Protein AF-A0A2S5EJ25-F1 (afdb_monomer)

Solvent-accessible surface area (backbone atoms only — not comparable to full-atom values): 5090 Å² total; per-residue (Å²): 132,68,62,67,63,51,44,51,48,25,37,76,67,72,38,70,46,61,31,31,7,32,91,93,66,48,40,59,54,44,86,50,40,44,56,33,49,76,60,67,29,40,31,36,73,40,27,82,52,92,48,80,75,36,59,66,28,40,62,52,21,53,52,40,40,51,74,14,70,52,52,64,96,39,32,58,82,71,53,57,69,69,61,50,52,56,56,70,69,59,126

Near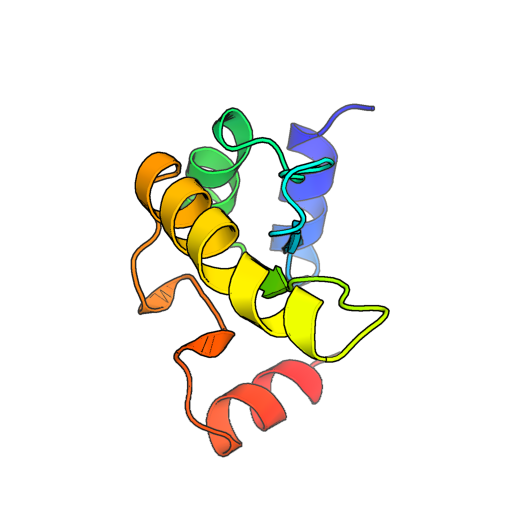est PDB structures (foldseek):
  3auo-assembly2_B  TM=9.661E-01  e=9.426E-05  Thermus thermophilus HB8
  3au6-assembly1_A  TM=9.583E-01  e=2.478E-04  Thermus thermophilus HB8
  3b0x-assembly1_A  TM=9.641E-01  e=2.971E-04  Thermus thermophilus HB8
  3b0y-assembly1_A  TM=9.640E-01  e=8.813E-04  Thermus thermophilus HB8
  5ahw-assembly3_E  TM=6.643E-01  e=9.175E-01  Mycolicibacterium smegmatis MC2 155

Radius of gyration: 12.99 Å; Cα contacts (8 Å, |Δi|>4): 135; chains: 1; bounding box: 30×31×34 Å

Secondary structure (DSSP, 8-state):
--HHHHHHHHHHTTPPEEEE--TTT--S-HHHHHHHHHTT--EEEE---SSGGGGGGHHHHHHHHHHTT--GGGBGGGS-HHHHHHHHH--

InterPro domains:
  IPR016195 Polymerase/histidinol phosphatase-like [SSF89550] (3-84)
  IPR050243 Probable phosphatase PHP [PTHR36928] (1-90)

Mean predicted aligned error: 2.5 Å

pLDDT: mean 96.35, std 5.38, range [55.28, 98.62]

Foldseek 3Di:
DPVLVVLLVCLVVVHEAEQALAPVDRPPQLVCLLVSVVSVHAYEYDQPDPDPVSVVSSVSSVVSCVSSVDDLVRYPVNDDPVVNVVSVVPD

Structure (mmCIF, N/CA/C/O backbone):
data_AF-A0A2S5EJ25-F1
#
_entry.id   AF-A0A2S5EJ25-F1
#
loop_
_atom_site.group_PDB
_atom_site.id
_atom_site.type_symbol
_atom_site.label_atom_id
_atom_site.label_alt_id
_atom_site.label_comp_id
_atom_site.label_asym_id
_atom_site.label_entity_id
_atom_site.label_seq_id
_atom_site.pdbx_PDB_ins_code
_atom_site.Cartn_x
_atom_site.Cartn_y
_atom_site.Cartn_z
_atom_site.occupancy
_atom_site.B_iso_or_equiv
_atom_site.auth_seq_id
_atom_site.auth_comp_id
_atom_site.auth_asym_id
_atom_site.auth_atom_id
_atom_site.pdbx_PDB_model_num
ATOM 1 N N . LEU A 1 1 ? 3.590 18.817 -0.811 1.00 82.31 1 LEU A N 1
ATOM 2 C CA . LEU A 1 1 ? 2.428 18.178 -0.158 1.00 82.31 1 LEU A CA 1
ATOM 3 C C . LEU A 1 1 ? 2.907 17.575 1.150 1.00 82.31 1 LEU A C 1
ATOM 5 O O . LEU A 1 1 ? 3.975 16.976 1.152 1.00 82.31 1 LEU A O 1
ATOM 9 N N . ASP A 1 2 ? 2.169 17.757 2.238 1.00 95.44 2 ASP A N 1
ATOM 10 C CA . ASP A 1 2 ? 2.477 17.087 3.501 1.00 95.44 2 ASP A CA 1
ATOM 11 C C . ASP A 1 2 ? 1.867 15.681 3.482 1.00 95.44 2 ASP A C 1
ATOM 13 O O . ASP A 1 2 ? 0.675 15.499 3.724 1.00 95.44 2 ASP A O 1
ATOM 17 N N . VAL A 1 3 ? 2.684 14.695 3.110 1.00 97.62 3 VAL A N 1
ATOM 18 C CA . VAL A 1 3 ? 2.238 13.307 2.931 1.00 97.62 3 VAL A CA 1
ATOM 19 C C . VAL A 1 3 ? 1.799 12.683 4.258 1.00 97.62 3 VAL A C 1
ATOM 21 O O . VAL A 1 3 ? 0.847 11.908 4.271 1.00 97.62 3 VAL A O 1
ATOM 24 N N . TYR A 1 4 ? 2.422 13.057 5.380 1.00 98.19 4 TYR A N 1
ATOM 25 C CA . TYR A 1 4 ? 2.039 12.548 6.700 1.00 98.19 4 TYR A CA 1
ATOM 26 C C . TYR A 1 4 ? 0.616 12.974 7.058 1.00 98.19 4 TYR A C 1
ATOM 28 O O . TYR A 1 4 ? -0.198 12.129 7.422 1.00 98.19 4 TYR A O 1
ATOM 36 N N . ARG A 1 5 ? 0.276 14.250 6.834 1.00 98.38 5 ARG A N 1
ATOM 37 C CA . ARG A 1 5 ? -1.092 14.749 7.053 1.00 98.38 5 ARG A CA 1
ATOM 38 C C . ARG A 1 5 ? -2.125 14.090 6.143 1.00 98.38 5 ARG A C 1
ATOM 40 O O . ARG A 1 5 ? -3.263 13.893 6.559 1.00 98.38 5 ARG A O 1
ATOM 47 N N . VAL A 1 6 ? -1.751 13.747 4.911 1.00 98.38 6 VAL A N 1
ATOM 48 C CA . VAL A 1 6 ? -2.638 13.000 4.003 1.00 98.38 6 VAL A CA 1
ATOM 49 C C . VAL A 1 6 ? -2.865 11.579 4.519 1.00 98.38 6 VAL A C 1
ATOM 51 O O . VAL A 1 6 ? -4.002 11.123 4.538 1.00 98.38 6 VAL A O 1
ATOM 54 N N . ILE A 1 7 ? -1.818 10.900 4.994 1.00 98.62 7 ILE A N 1
ATOM 55 C CA . ILE A 1 7 ? -1.933 9.561 5.593 1.00 98.62 7 ILE A CA 1
ATOM 56 C C . ILE A 1 7 ? -2.803 9.592 6.852 1.00 98.62 7 ILE A C 1
ATOM 58 O O . ILE A 1 7 ? -3.642 8.710 7.027 1.00 98.62 7 ILE A O 1
ATOM 62 N N . ASP A 1 8 ? -2.642 10.608 7.701 1.00 98.56 8 ASP A N 1
ATOM 63 C CA . ASP A 1 8 ? -3.491 10.808 8.877 1.00 98.56 8 ASP A CA 1
ATOM 64 C C . ASP A 1 8 ? -4.967 10.933 8.486 1.00 98.56 8 ASP A C 1
ATOM 66 O O . ASP A 1 8 ? -5.816 10.258 9.066 1.00 98.56 8 ASP A O 1
ATOM 70 N N . ALA A 1 9 ? -5.270 11.719 7.448 1.00 98.31 9 ALA A N 1
ATOM 71 C CA . ALA A 1 9 ? -6.624 11.815 6.916 1.00 98.31 9 ALA A CA 1
ATOM 72 C C . ALA A 1 9 ? -7.106 10.467 6.346 1.00 98.31 9 ALA A C 1
ATOM 74 O O . ALA A 1 9 ? -8.236 10.057 6.593 1.00 98.31 9 ALA A O 1
ATOM 75 N N . CYS A 1 10 ? -6.265 9.720 5.625 1.00 97.81 10 CYS A N 1
ATOM 76 C CA . CYS A 1 10 ? -6.639 8.383 5.157 1.00 97.81 10 CYS A CA 1
ATOM 77 C C . CYS A 1 10 ? -6.996 7.447 6.320 1.00 97.81 10 CYS A C 1
ATOM 79 O O . CYS A 1 10 ? -7.958 6.690 6.206 1.00 97.81 10 CYS A O 1
ATOM 81 N N . ALA A 1 11 ? -6.272 7.521 7.438 1.00 97.69 11 ALA A N 1
ATOM 82 C CA . ALA A 1 11 ? -6.580 6.744 8.634 1.00 97.69 11 ALA A CA 1
ATOM 83 C C . ALA A 1 11 ? -7.926 7.154 9.252 1.00 97.69 11 ALA A C 1
ATOM 85 O O . ALA A 1 11 ? -8.743 6.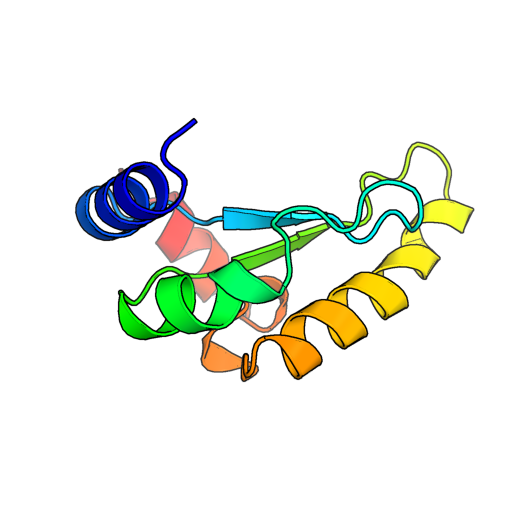292 9.565 1.00 97.69 11 ALA A O 1
ATOM 86 N N . GLU A 1 12 ? -8.182 8.458 9.375 1.00 97.56 12 GLU A N 1
ATOM 87 C CA . GLU A 1 12 ? -9.425 9.005 9.936 1.00 97.56 12 GLU A CA 1
ATOM 88 C C . GLU A 1 12 ? -10.657 8.629 9.101 1.00 97.56 12 GLU A C 1
ATOM 90 O O . GLU A 1 12 ? -11.677 8.193 9.633 1.00 97.56 12 GLU A O 1
ATOM 95 N N . TYR A 1 13 ? -10.551 8.743 7.777 1.00 95.88 13 TYR A N 1
ATOM 96 C CA . TYR A 1 13 ? -11.667 8.538 6.851 1.00 95.88 13 TYR A CA 1
ATOM 97 C C . TYR A 1 13 ? -11.722 7.124 6.255 1.00 95.88 13 TYR A C 1
ATOM 99 O O . TYR A 1 13 ? -12.445 6.896 5.279 1.00 95.88 13 TYR A O 1
ATOM 107 N N . ASN A 1 14 ? -10.962 6.177 6.821 1.00 94.69 14 ASN A N 1
ATOM 108 C CA . ASN A 1 14 ? -10.873 4.783 6.374 1.00 94.69 14 ASN A CA 1
ATOM 109 C C . ASN A 1 14 ? -10.579 4.649 4.868 1.00 94.69 14 ASN A C 1
ATOM 111 O O . ASN A 1 14 ? -11.186 3.840 4.165 1.00 94.69 14 ASN A O 1
ATOM 115 N N . LYS A 1 15 ? -9.671 5.478 4.347 1.00 96.50 15 LYS A N 1
ATOM 116 C CA . LYS A 1 15 ? -9.262 5.448 2.940 1.00 96.50 15 LYS A CA 1
ATOM 117 C C . LYS A 1 15 ? -8.046 4.553 2.750 1.00 96.50 15 LYS A C 1
ATOM 119 O O . LYS A 1 15 ? -7.163 4.479 3.599 1.00 96.50 15 LYS A O 1
ATOM 124 N N . ILE A 1 16 ? -8.026 3.868 1.614 1.00 97.62 16 ILE A N 1
ATOM 125 C CA . ILE A 1 16 ? -6.942 2.983 1.190 1.00 97.62 16 ILE A CA 1
ATOM 126 C C . ILE A 1 16 ? -5.951 3.793 0.353 1.00 97.62 16 ILE A C 1
ATOM 128 O O . ILE A 1 16 ? -6.369 4.628 -0.448 1.00 97.62 16 ILE A O 1
ATOM 132 N N . ILE A 1 17 ? -4.655 3.532 0.518 1.00 98.31 17 ILE A N 1
ATOM 133 C CA . ILE A 1 17 ? -3.593 4.165 -0.278 1.00 98.31 17 ILE A CA 1
ATOM 134 C C . ILE A 1 17 ? -3.085 3.194 -1.347 1.00 98.31 17 ILE A C 1
ATOM 136 O O . ILE A 1 17 ? -2.829 2.021 -1.071 1.00 98.31 17 ILE A O 1
ATOM 140 N N . GLU A 1 18 ? -2.918 3.683 -2.573 1.00 98.44 18 GLU A N 1
ATOM 141 C CA . GLU A 1 18 ? -2.333 2.905 -3.664 1.00 98.44 18 GLU A CA 1
ATOM 142 C C . GLU A 1 18 ? -0.802 2.789 -3.513 1.00 98.44 18 GLU A C 1
ATOM 144 O O . GLU A 1 18 ? -0.101 3.759 -3.224 1.00 98.44 18 GLU A O 1
ATOM 149 N N . ILE A 1 19 ? -0.286 1.582 -3.745 1.00 98.62 19 ILE A N 1
ATOM 150 C CA . ILE A 1 19 ? 1.091 1.313 -4.149 1.00 98.62 19 ILE A CA 1
ATOM 151 C C . ILE A 1 19 ? 1.054 1.002 -5.638 1.00 98.62 19 ILE A C 1
ATOM 153 O O . ILE A 1 19 ? 0.760 -0.110 -6.085 1.00 98.62 19 ILE A O 1
ATOM 157 N N . ASN A 1 20 ? 1.385 2.010 -6.406 1.00 98.38 20 ASN A N 1
ATOM 158 C CA . ASN A 1 20 ? 1.494 1.955 -7.829 1.00 98.38 20 ASN A CA 1
ATOM 159 C C . ASN A 1 20 ? 2.756 1.193 -8.237 1.00 98.38 20 ASN A C 1
ATOM 161 O O . ASN A 1 20 ? 3.883 1.646 -8.034 1.00 98.38 20 ASN A O 1
ATOM 165 N N . SER A 1 21 ? 2.571 0.009 -8.806 1.00 98.00 21 SER A N 1
ATOM 166 C CA . SER A 1 21 ? 3.650 -0.916 -9.120 1.00 98.00 21 SER A CA 1
ATOM 167 C C . SER A 1 21 ? 4.296 -0.673 -10.480 1.00 98.00 21 SER A C 1
ATOM 169 O O . SER A 1 21 ? 5.215 -1.405 -10.837 1.00 98.00 21 SER A O 1
ATOM 171 N N . ASN A 1 22 ? 3.864 0.346 -11.227 1.00 97.19 22 ASN A N 1
ATOM 172 C CA . ASN A 1 22 ? 4.541 0.748 -12.453 1.00 97.19 22 ASN A CA 1
ATOM 173 C C . ASN A 1 22 ? 5.999 1.152 -12.129 1.00 97.19 22 ASN A C 1
ATOM 175 O O . ASN A 1 22 ? 6.205 2.022 -11.273 1.00 97.19 22 ASN A O 1
ATOM 179 N N . PRO A 1 23 ? 7.017 0.573 -12.796 1.00 94.62 23 PRO A N 1
ATOM 180 C CA . PRO A 1 23 ? 8.429 0.807 -12.479 1.00 94.62 23 PRO A CA 1
ATOM 181 C C . PRO A 1 23 ? 8.886 2.255 -12.704 1.00 94.62 23 PRO A C 1
ATOM 183 O O . PRO A 1 23 ? 9.896 2.665 -12.137 1.00 94.62 23 PRO A O 1
ATOM 186 N N . HIS A 1 24 ? 8.149 3.039 -13.494 1.00 95.00 24 HIS A N 1
ATOM 187 C CA . HIS A 1 24 ? 8.407 4.466 -13.692 1.00 95.00 24 HIS A CA 1
ATOM 188 C C . HIS A 1 24 ? 7.775 5.358 -12.615 1.00 95.00 24 HIS A C 1
ATOM 190 O O . HIS A 1 24 ? 8.045 6.557 -12.602 1.00 95.00 24 HIS A O 1
ATOM 196 N N . ARG A 1 25 ? 6.934 4.800 -11.729 1.00 96.62 25 ARG A N 1
ATOM 197 C CA . ARG A 1 25 ? 6.291 5.535 -10.631 1.00 96.62 25 ARG A CA 1
ATOM 198 C C . ARG A 1 25 ? 6.762 5.067 -9.267 1.00 96.62 25 ARG A C 1
ATOM 200 O O . ARG A 1 25 ? 7.442 5.825 -8.586 1.00 96.62 25 ARG A O 1
ATOM 207 N N . LEU A 1 26 ? 6.420 3.832 -8.890 1.00 95.88 26 LEU A N 1
ATOM 208 C CA . LEU A 1 26 ? 6.671 3.293 -7.547 1.00 95.88 26 LEU A CA 1
ATOM 209 C C . LEU A 1 26 ? 6.198 4.260 -6.441 1.00 95.88 26 LEU A C 1
ATOM 211 O O . LEU A 1 26 ? 6.949 4.592 -5.524 1.00 95.88 26 LEU A O 1
ATOM 215 N N . ASP A 1 27 ? 4.950 4.714 -6.577 1.00 96.38 27 ASP A N 1
ATOM 216 C CA . ASP A 1 27 ? 4.287 5.715 -5.732 1.00 96.38 27 ASP A CA 1
ATOM 217 C C . ASP A 1 27 ? 3.063 5.091 -5.043 1.00 96.38 27 ASP A C 1
ATOM 219 O O . ASP A 1 27 ? 2.318 4.390 -5.696 1.00 96.38 27 ASP A O 1
ATOM 223 N N . ILE A 1 28 ? 2.763 5.268 -3.763 1.00 96.06 28 ILE A N 1
ATOM 224 C CA . ILE A 1 28 ? 3.474 6.065 -2.767 1.00 96.06 28 ILE A CA 1
ATOM 225 C C . ILE A 1 28 ? 4.914 5.593 -2.520 1.00 96.06 28 ILE A C 1
ATOM 227 O O . ILE A 1 28 ? 5.211 4.396 -2.529 1.00 96.06 28 ILE A O 1
ATOM 231 N N . ASP A 1 29 ? 5.815 6.543 -2.258 1.00 97.00 29 ASP A N 1
ATOM 232 C CA . ASP A 1 29 ? 7.196 6.220 -1.903 1.00 97.00 29 ASP A CA 1
ATOM 233 C C . ASP A 1 29 ? 7.263 5.313 -0.659 1.00 97.00 29 ASP A C 1
ATOM 235 O O . ASP A 1 29 ? 6.647 5.572 0.381 1.00 97.00 29 ASP A O 1
ATOM 239 N N . TRP A 1 30 ? 8.077 4.258 -0.757 1.00 97.75 30 TRP A N 1
ATOM 240 C CA . TRP A 1 30 ? 8.245 3.225 0.269 1.00 97.75 30 TRP A CA 1
ATOM 241 C C . TRP A 1 30 ? 8.571 3.759 1.673 1.00 97.75 30 TRP A C 1
ATOM 243 O O . TRP A 1 30 ? 8.250 3.098 2.663 1.00 97.75 30 TRP A O 1
ATOM 253 N N . ARG A 1 31 ? 9.186 4.945 1.782 1.00 97.69 31 ARG A N 1
ATOM 254 C CA . ARG A 1 31 ? 9.527 5.595 3.059 1.00 97.69 31 ARG A CA 1
ATOM 255 C C . ARG A 1 31 ? 8.290 5.945 3.887 1.00 97.69 31 ARG A C 1
ATOM 257 O O . ARG A 1 31 ? 8.377 5.970 5.112 1.00 97.69 31 ARG A O 1
ATOM 264 N N . TYR A 1 32 ? 7.146 6.174 3.244 1.00 98.44 32 TYR A N 1
ATOM 265 C CA . TYR A 1 32 ? 5.891 6.512 3.920 1.00 98.44 32 TYR A CA 1
ATOM 266 C C . TYR A 1 32 ? 5.044 5.289 4.279 1.00 98.44 32 TYR A C 1
ATOM 268 O O . TYR A 1 32 ? 4.179 5.372 5.149 1.00 98.44 32 TYR A O 1
ATOM 276 N N . ILE A 1 33 ? 5.304 4.140 3.652 1.00 98.50 33 ILE A N 1
ATOM 277 C CA . ILE A 1 33 ? 4.487 2.930 3.808 1.00 98.5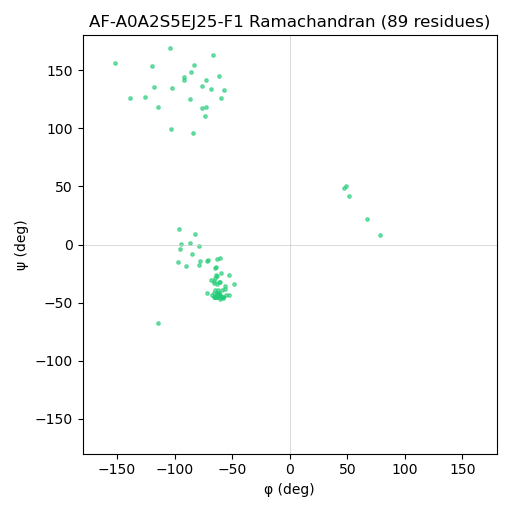0 33 ILE A CA 1
ATOM 278 C C . ILE A 1 33 ? 4.476 2.434 5.257 1.00 98.50 33 ILE A C 1
ATOM 280 O O . ILE A 1 33 ? 3.417 2.087 5.779 1.00 98.50 33 ILE A O 1
ATOM 284 N N . LYS A 1 34 ? 5.632 2.445 5.934 1.00 98.38 34 LYS A N 1
ATOM 285 C CA . LYS A 1 34 ? 5.711 2.017 7.338 1.00 98.38 34 LYS A CA 1
ATOM 286 C C . LYS A 1 34 ? 4.846 2.899 8.242 1.00 98.38 34 LYS A C 1
ATOM 288 O O . LYS A 1 34 ? 4.127 2.375 9.086 1.00 98.38 34 LYS A O 1
ATOM 293 N N . TYR A 1 35 ? 4.859 4.211 8.015 1.00 98.62 35 TYR A N 1
ATOM 294 C CA . TYR A 1 35 ? 4.007 5.143 8.749 1.00 98.62 35 TYR A CA 1
ATOM 295 C C . TYR A 1 35 ? 2.520 4.903 8.453 1.00 98.62 35 TYR A C 1
ATOM 297 O O . TYR A 1 35 ? 1.723 4.803 9.378 1.00 98.62 35 TYR A O 1
ATOM 305 N N . ALA A 1 36 ? 2.141 4.716 7.183 1.00 98.62 36 ALA A N 1
ATOM 306 C CA . ALA A 1 36 ? 0.766 4.371 6.811 1.00 98.62 36 ALA A CA 1
ATOM 307 C C . ALA A 1 36 ? 0.271 3.106 7.534 1.00 98.62 36 ALA A C 1
ATOM 309 O O . ALA A 1 36 ? -0.822 3.105 8.102 1.00 98.62 36 ALA A O 1
ATOM 310 N N . LYS A 1 37 ? 1.115 2.069 7.607 1.00 98.44 37 LYS A N 1
ATOM 311 C CA . LYS A 1 37 ? 0.843 0.856 8.386 1.00 98.44 37 LYS A CA 1
ATOM 312 C C . LYS A 1 37 ? 0.659 1.143 9.878 1.00 98.44 37 LYS A C 1
ATOM 314 O O . LYS A 1 37 ? -0.296 0.649 10.468 1.00 98.44 37 LYS A O 1
ATOM 319 N N . GLU A 1 38 ? 1.543 1.930 10.490 1.00 98.50 38 GLU A N 1
ATOM 320 C CA .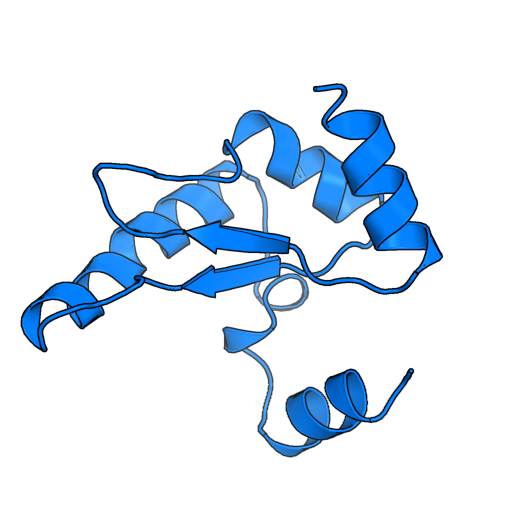 GLU A 1 38 ? 1.453 2.307 11.912 1.00 98.50 38 GLU A CA 1
ATOM 321 C C . GLU A 1 38 ? 0.170 3.091 12.227 1.00 98.50 38 GLU A C 1
ATOM 323 O O . GLU A 1 38 ? -0.406 2.928 13.301 1.00 98.50 38 GLU A O 1
ATOM 328 N N . LYS A 1 39 ? -0.329 3.882 11.271 1.00 98.50 39 LYS A N 1
ATOM 329 C CA . LYS A 1 39 ? -1.622 4.578 11.358 1.00 98.50 39 LYS A CA 1
ATOM 330 C C . LYS A 1 39 ? -2.830 3.678 11.065 1.00 98.50 39 LYS A C 1
ATOM 332 O O . LYS A 1 39 ? -3.960 4.147 11.136 1.00 98.50 39 LYS A O 1
ATOM 337 N N . GLY A 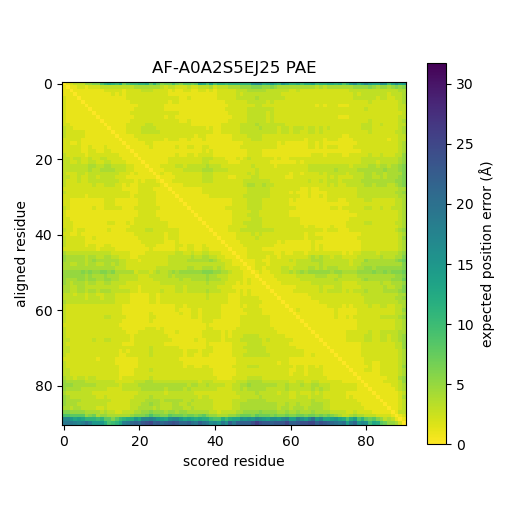1 40 ? -2.619 2.400 10.746 1.00 97.62 40 GLY A N 1
ATOM 338 C CA . GLY A 1 40 ? -3.683 1.439 10.445 1.00 97.62 40 GLY A CA 1
ATOM 339 C C . GLY A 1 40 ? -4.267 1.557 9.034 1.00 97.62 40 GLY A C 1
ATOM 340 O O . GLY A 1 40 ? -5.247 0.874 8.725 1.00 97.62 40 GLY A O 1
ATOM 341 N N . VAL A 1 41 ? -3.669 2.378 8.167 1.00 98.31 41 VAL A N 1
ATOM 342 C CA . VAL A 1 41 ? -4.106 2.544 6.779 1.00 98.31 41 VAL A CA 1
ATOM 343 C C . VAL A 1 41 ? -3.835 1.260 6.000 1.00 98.31 41 VAL A C 1
ATOM 345 O O . VAL A 1 41 ? -2.754 0.675 6.082 1.00 98.31 41 VAL A O 1
ATOM 348 N N . LYS A 1 42 ? -4.831 0.812 5.233 1.00 97.88 42 LYS A N 1
ATOM 349 C CA . LYS A 1 42 ? -4.690 -0.319 4.310 1.00 97.88 42 LYS A CA 1
ATOM 350 C C . LYS A 1 42 ? -4.134 0.153 2.973 1.00 97.88 42 LYS A C 1
ATOM 352 O O . LYS A 1 42 ? -4.409 1.277 2.553 1.00 97.88 42 LYS A O 1
ATOM 357 N N . LEU A 1 43 ? -3.373 -0.709 2.302 1.00 98.50 43 LEU A N 1
ATOM 358 C CA . LEU A 1 43 ? -2.764 -0.396 1.010 1.00 98.50 43 LEU A CA 1
ATOM 359 C C . LEU A 1 43 ? -3.233 -1.351 -0.093 1.00 98.50 43 LEU A C 1
ATOM 361 O O . LEU A 1 43 ? -3.614 -2.491 0.176 1.00 98.50 43 LEU A O 1
ATOM 365 N N . ALA A 1 44 ? -3.206 -0.880 -1.337 1.00 98.38 44 ALA A N 1
ATOM 366 C CA . ALA A 1 44 ? -3.566 -1.651 -2.524 1.00 98.38 44 ALA A CA 1
ATOM 367 C C . ALA A 1 44 ? -2.435 -1.608 -3.550 1.00 98.38 44 ALA A C 1
ATOM 369 O O . ALA A 1 44 ? -2.000 -0.531 -3.931 1.00 98.38 44 ALA A O 1
ATOM 370 N N . ILE A 1 45 ? -1.964 -2.760 -4.019 1.00 98.56 45 ILE A N 1
ATOM 371 C CA . ILE A 1 45 ? -0.953 -2.840 -5.077 1.00 98.56 45 ILE A CA 1
ATOM 372 C C . ILE A 1 45 ? -1.655 -2.811 -6.436 1.00 98.56 45 ILE A C 1
ATOM 374 O O . ILE A 1 45 ? -2.526 -3.646 -6.693 1.00 98.56 45 ILE A O 1
ATOM 378 N N . CYS A 1 46 ? -1.262 -1.879 -7.303 1.00 98.06 46 CYS A N 1
ATOM 379 C CA . CYS A 1 46 ? -1.886 -1.665 -8.608 1.00 98.06 46 CYS A CA 1
ATOM 380 C C . CYS A 1 46 ? -0.833 -1.390 -9.696 1.00 98.06 46 CYS A C 1
ATOM 382 O O . CYS A 1 46 ? -0.042 -0.462 -9.542 1.00 98.06 46 CYS A O 1
ATOM 384 N N . PRO A 1 47 ? -0.810 -2.139 -10.814 1.00 95.62 47 PRO A N 1
ATOM 385 C CA . PRO A 1 47 ? 0.145 -1.907 -11.899 1.00 95.62 47 PRO A CA 1
ATOM 386 C C . PRO A 1 47 ? -0.205 -0.741 -12.815 1.00 95.62 47 PRO A C 1
ATOM 388 O O . PRO A 1 47 ? 0.659 -0.314 -13.577 1.00 95.62 47 PRO A O 1
ATOM 391 N N . ASP A 1 48 ? -1.442 -0.237 -12.754 1.00 94.62 48 ASP A N 1
ATOM 392 C CA . ASP A 1 48 ? -1.971 0.759 -13.695 1.00 94.62 48 ASP A CA 1
ATOM 393 C C . ASP A 1 48 ? -1.673 0.380 -15.159 1.00 94.62 48 ASP A C 1
ATOM 395 O O . ASP A 1 48 ? -1.098 1.123 -15.965 1.00 94.62 48 ASP A O 1
ATOM 399 N N . ALA A 1 49 ? -1.975 -0.879 -15.466 1.00 94.69 49 ALA A N 1
ATOM 400 C CA . ALA A 1 49 ? -1.619 -1.495 -16.725 1.00 94.69 49 ALA A CA 1
ATOM 401 C C . ALA A 1 49 ? -2.495 -0.940 -17.858 1.00 94.69 49 ALA A C 1
ATOM 403 O O . ALA A 1 49 ? -3.703 -1.150 -17.883 1.00 94.69 49 ALA A O 1
ATOM 404 N N . HIS A 1 50 ? -1.862 -0.298 -18.842 1.00 95.00 50 HIS A N 1
ATOM 405 C CA . HIS A 1 50 ? -2.509 0.162 -20.083 1.00 95.00 50 HIS A CA 1
ATOM 406 C C . HIS A 1 50 ? -2.369 -0.852 -21.236 1.00 95.00 50 HIS A C 1
ATOM 408 O O . HIS A 1 50 ? -2.818 -0.618 -22.357 1.00 95.00 50 HIS A O 1
ATOM 414 N N . ARG A 1 51 ? -1.708 -1.980 -20.961 1.00 95.62 51 ARG A N 1
ATOM 415 C CA . ARG A 1 51 ? -1.519 -3.135 -21.844 1.00 95.62 51 ARG A CA 1
ATOM 416 C C . ARG A 1 51 ? -1.367 -4.394 -20.997 1.00 95.62 51 ARG A C 1
ATOM 418 O O . ARG A 1 51 ? -0.949 -4.302 -19.844 1.00 95.62 51 ARG A O 1
ATOM 425 N N . VAL A 1 52 ? -1.668 -5.560 -21.565 1.00 96.56 52 VAL A N 1
ATOM 426 C CA . VAL A 1 52 ? -1.698 -6.845 -20.836 1.00 96.56 52 VAL A CA 1
ATOM 427 C C . VAL A 1 52 ? -0.366 -7.147 -20.146 1.00 96.56 52 VAL A C 1
ATOM 429 O O . VAL A 1 52 ? -0.341 -7.617 -19.012 1.00 96.56 52 VAL A O 1
ATOM 432 N N . GLU A 1 53 ? 0.751 -6.819 -20.788 1.00 96.19 53 GLU A N 1
ATOM 433 C CA . GLU A 1 53 ? 2.093 -7.052 -20.256 1.00 96.19 53 GLU A CA 1
ATOM 434 C C . GLU A 1 53 ? 2.367 -6.238 -18.987 1.00 96.19 53 GLU A C 1
ATOM 436 O O . GLU A 1 53 ? 3.095 -6.704 -18.114 1.00 96.19 53 GLU A O 1
ATOM 441 N N . GLY A 1 54 ? 1.726 -5.072 -18.838 1.00 95.94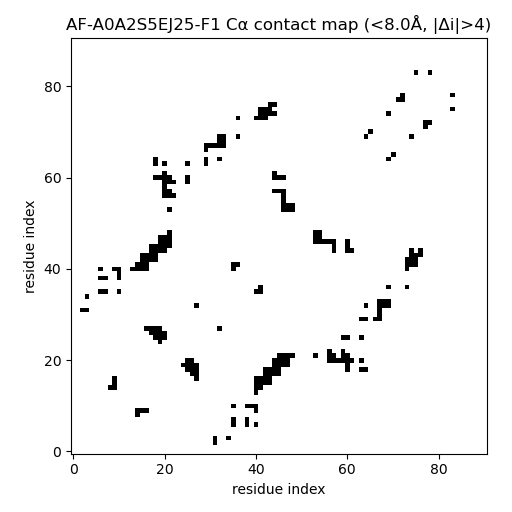 54 GLY A N 1
ATOM 442 C CA . GLY A 1 54 ? 1.844 -4.229 -17.646 1.00 95.94 54 GLY A CA 1
ATOM 443 C C . GLY A 1 54 ? 1.288 -4.890 -16.384 1.00 95.94 54 GLY A C 1
ATOM 444 O O . GLY A 1 54 ? 1.707 -4.553 -15.283 1.00 95.94 54 GLY A O 1
ATOM 445 N N . LEU A 1 55 ? 0.416 -5.899 -16.501 1.00 97.00 55 LEU A N 1
ATOM 446 C CA . LEU A 1 55 ? -0.050 -6.667 -15.339 1.00 97.00 55 LEU A CA 1
ATOM 447 C C . LEU A 1 55 ? 1.106 -7.360 -14.596 1.00 97.00 55 LEU A C 1
ATOM 449 O O . LEU A 1 55 ? 1.008 -7.608 -13.396 1.00 97.00 55 LEU A O 1
ATOM 453 N N . GLN A 1 56 ? 2.224 -7.632 -15.278 1.00 97.50 56 GLN A N 1
ATOM 454 C CA . GLN A 1 56 ? 3.413 -8.240 -14.673 1.00 97.50 56 GLN A CA 1
ATOM 455 C C . GLN A 1 56 ? 4.166 -7.292 -13.729 1.00 97.50 56 GLN A C 1
ATOM 457 O O . GLN A 1 56 ? 5.003 -7.748 -12.943 1.00 97.50 56 GLN A O 1
ATOM 462 N N . ASP A 1 57 ? 3.863 -5.993 -13.755 1.00 97.88 57 ASP A N 1
ATOM 463 C CA . ASP A 1 57 ? 4.540 -4.994 -12.928 1.00 97.88 57 ASP A CA 1
ATOM 464 C C . ASP A 1 57 ? 4.156 -5.090 -11.447 1.00 97.88 57 ASP A C 1
ATOM 466 O O . ASP A 1 57 ? 4.886 -4.589 -10.593 1.00 97.88 57 ASP A O 1
ATOM 470 N N . VAL A 1 58 ? 3.087 -5.823 -11.101 1.00 98.00 58 VAL A N 1
ATOM 471 C CA . VAL A 1 58 ? 2.682 -6.108 -9.707 1.00 98.00 58 VAL A CA 1
ATOM 472 C C . VAL A 1 58 ? 3.859 -6.601 -8.857 1.00 98.00 58 VAL A C 1
ATOM 474 O O . VAL A 1 58 ? 3.971 -6.243 -7.681 1.00 98.00 58 VAL A O 1
ATOM 477 N N . LYS A 1 59 ? 4.797 -7.353 -9.452 1.00 98.06 59 LYS A N 1
ATOM 478 C CA . LYS A 1 59 ? 6.013 -7.838 -8.777 1.00 98.06 59 LYS A CA 1
ATOM 479 C C . LYS A 1 59 ? 6.855 -6.713 -8.158 1.00 98.06 59 LYS A C 1
ATOM 481 O O . LYS A 1 59 ? 7.422 -6.902 -7.082 1.00 98.06 59 LYS A O 1
ATOM 486 N N . TYR A 1 60 ? 6.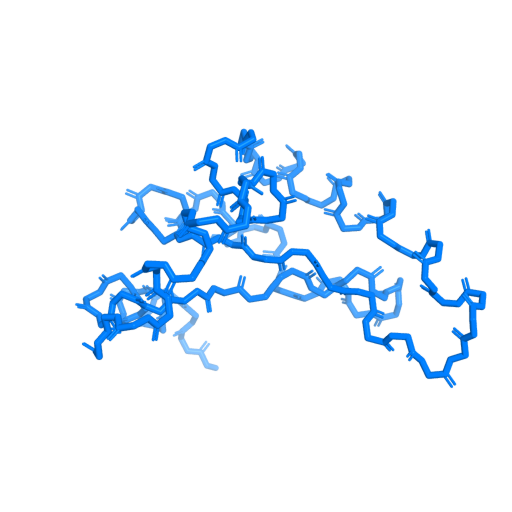914 -5.541 -8.794 1.00 98.25 60 TYR A N 1
ATOM 487 C CA . TYR A 1 60 ? 7.647 -4.387 -8.275 1.00 98.25 60 TYR A CA 1
ATOM 488 C C . TYR A 1 60 ? 6.929 -3.787 -7.065 1.00 98.25 60 TYR A C 1
ATOM 490 O O . TYR A 1 60 ? 7.563 -3.506 -6.049 1.00 98.25 60 TYR A O 1
ATOM 498 N N . GLY A 1 61 ? 5.600 -3.693 -7.128 1.00 98.25 61 GLY A N 1
ATOM 499 C CA . GLY A 1 61 ? 4.759 -3.237 -6.021 1.00 98.25 61 GLY A CA 1
ATOM 500 C C . GLY A 1 61 ? 4.858 -4.146 -4.800 1.00 98.25 61 GLY A C 1
ATOM 501 O O . GLY A 1 61 ? 4.971 -3.653 -3.682 1.00 98.25 61 GLY A O 1
ATOM 502 N N . ILE A 1 62 ? 4.928 -5.467 -5.001 1.00 98.44 62 ILE A N 1
ATOM 503 C CA . ILE A 1 62 ? 5.198 -6.430 -3.920 1.00 98.44 62 ILE A CA 1
ATOM 504 C C . ILE A 1 62 ? 6.565 -6.151 -3.278 1.00 98.44 62 ILE A C 1
ATOM 506 O O . ILE A 1 62 ? 6.682 -6.147 -2.051 1.00 98.44 62 ILE A O 1
ATOM 510 N N . GLY A 1 63 ? 7.600 -5.892 -4.082 1.00 98.31 63 GLY A N 1
ATOM 511 C CA . GLY A 1 63 ? 8.926 -5.520 -3.580 1.00 98.31 63 GLY A CA 1
ATOM 512 C C . GLY A 1 63 ? 8.898 -4.243 -2.734 1.00 98.31 63 GLY A C 1
ATOM 513 O O . GLY A 1 63 ? 9.457 -4.215 -1.636 1.00 98.31 63 GLY A O 1
ATOM 514 N N . ILE A 1 64 ? 8.191 -3.214 -3.204 1.00 98.50 64 ILE A N 1
ATOM 515 C CA . ILE A 1 64 ? 8.002 -1.941 -2.496 1.00 98.50 64 ILE A CA 1
ATOM 516 C C . ILE A 1 64 ? 7.210 -2.124 -1.195 1.00 98.50 64 ILE A C 1
ATOM 518 O O . ILE A 1 64 ? 7.647 -1.641 -0.151 1.00 98.50 64 ILE A O 1
ATOM 522 N N . ALA A 1 65 ? 6.120 -2.892 -1.216 1.00 98.44 65 ALA A N 1
ATOM 523 C CA . ALA A 1 65 ? 5.327 -3.219 -0.033 1.00 98.44 65 ALA A CA 1
ATOM 524 C C . ALA A 1 65 ? 6.175 -3.915 1.045 1.00 98.44 65 ALA A C 1
ATOM 526 O O . ALA A 1 65 ? 6.155 -3.519 2.212 1.00 98.44 65 ALA A O 1
ATOM 527 N N . ARG A 1 66 ? 6.990 -4.904 0.652 1.00 98.50 66 ARG A N 1
ATOM 528 C CA . ARG A 1 66 ? 7.897 -5.615 1.570 1.00 98.50 66 ARG A CA 1
ATOM 529 C C . ARG A 1 66 ? 8.985 -4.696 2.119 1.00 98.50 66 ARG A C 1
ATOM 531 O O . ARG A 1 66 ? 9.260 -4.731 3.315 1.00 98.50 66 ARG A O 1
ATOM 538 N N . LYS A 1 67 ? 9.568 -3.834 1.277 1.00 98.19 67 LYS A N 1
ATOM 539 C CA . LYS A 1 67 ? 10.535 -2.809 1.706 1.00 98.19 67 LYS A CA 1
ATOM 540 C C . LYS A 1 67 ? 9.918 -1.820 2.705 1.00 98.19 67 LYS A C 1
ATOM 542 O O . LYS A 1 67 ? 10.614 -1.356 3.602 1.00 98.19 67 LYS A O 1
ATOM 547 N N . GLY A 1 68 ? 8.620 -1.544 2.574 1.00 97.88 68 GLY A N 1
ATOM 548 C CA . GLY A 1 68 ? 7.799 -0.752 3.492 1.00 97.88 68 GLY A CA 1
ATOM 549 C C . GLY A 1 68 ? 7.257 -1.506 4.715 1.00 97.88 68 GLY A C 1
ATOM 550 O O . GLY A 1 68 ? 6.445 -0.948 5.444 1.00 97.88 68 GLY A O 1
ATOM 551 N N . TRP A 1 69 ? 7.708 -2.743 4.964 1.00 98.19 69 TRP A N 1
ATOM 552 C CA . TRP A 1 69 ? 7.336 -3.572 6.123 1.00 98.19 69 TRP A CA 1
ATOM 553 C C . TRP A 1 69 ? 5.866 -4.021 6.149 1.00 98.19 69 TRP A C 1
ATOM 555 O O . TRP A 1 69 ? 5.344 -4.382 7.210 1.00 98.19 69 TRP A O 1
ATOM 565 N N . LEU A 1 70 ? 5.189 -4.032 4.999 1.00 98.50 70 LEU A N 1
ATOM 566 C CA . LEU A 1 70 ? 3.831 -4.561 4.916 1.00 98.50 70 LEU A CA 1
ATOM 567 C C . LEU A 1 70 ? 3.812 -6.084 5.011 1.00 98.50 70 LEU A C 1
ATOM 569 O O . LEU A 1 70 ? 4.649 -6.786 4.441 1.00 98.50 70 LEU A O 1
ATOM 573 N N . GLU A 1 71 ? 2.804 -6.580 5.715 1.00 98.50 71 GLU A N 1
ATOM 574 C CA . GLU A 1 71 ? 2.405 -7.981 5.750 1.00 98.50 71 GLU A CA 1
ATOM 575 C C . GLU A 1 71 ? 1.140 -8.168 4.896 1.00 98.50 71 GLU A C 1
ATOM 577 O O . GLU A 1 71 ? 0.479 -7.198 4.525 1.00 98.50 71 GLU A O 1
ATOM 582 N N . ALA A 1 72 ? 0.746 -9.417 4.621 1.00 98.19 72 ALA A N 1
ATOM 583 C CA . ALA A 1 72 ? -0.464 -9.702 3.838 1.00 98.19 72 ALA A CA 1
ATOM 584 C C . ALA A 1 72 ? -1.708 -8.990 4.408 1.00 98.19 72 ALA A C 1
ATOM 586 O O . ALA A 1 72 ? -2.436 -8.323 3.683 1.00 98.19 72 ALA A O 1
ATOM 587 N N . LYS A 1 73 ? -1.878 -9.002 5.736 1.00 97.75 73 LYS A N 1
ATOM 588 C CA . LYS A 1 73 ? -2.989 -8.339 6.445 1.00 97.75 73 LYS A CA 1
ATOM 589 C C . LYS A 1 73 ? -3.069 -6.813 6.257 1.00 97.75 73 LYS A C 1
ATOM 591 O O . LYS A 1 73 ? -4.045 -6.205 6.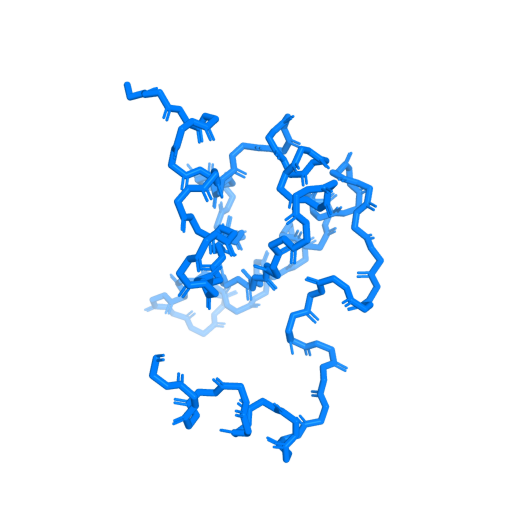700 1.00 97.75 73 LYS A O 1
ATOM 596 N N . ASP A 1 74 ? -2.044 -6.189 5.686 1.00 98.31 74 ASP A N 1
ATOM 597 C CA . ASP A 1 74 ? -1.992 -4.748 5.429 1.00 98.31 74 ASP A CA 1
ATOM 598 C C . ASP A 1 74 ? -2.399 -4.408 3.983 1.00 98.31 74 ASP A C 1
ATOM 600 O O . ASP A 1 74 ? -2.716 -3.254 3.692 1.00 98.31 74 ASP A O 1
ATOM 604 N N . VAL A 1 75 ? -2.435 -5.410 3.093 1.00 98.38 75 VAL A N 1
ATOM 605 C CA . VAL A 1 75 ? -2.653 -5.248 1.652 1.00 98.38 75 VAL A CA 1
ATOM 606 C C . VAL A 1 75 ? -3.977 -5.881 1.232 1.00 98.38 75 VAL A C 1
ATOM 608 O O . VAL A 1 75 ? -4.156 -7.098 1.332 1.00 98.38 75 VAL A O 1
ATOM 611 N N . ILE A 1 76 ? -4.896 -5.065 0.710 1.00 97.69 76 ILE A N 1
ATOM 612 C CA . ILE A 1 76 ? -6.264 -5.508 0.392 1.00 97.69 76 ILE A CA 1
ATOM 613 C C . ILE A 1 76 ? -6.311 -6.572 -0.709 1.00 97.69 76 ILE A C 1
ATOM 615 O O . ILE A 1 76 ? -7.218 -7.393 -0.713 1.00 97.69 76 ILE A O 1
ATOM 619 N N . ASN A 1 77 ? -5.314 -6.610 -1.603 1.00 97.69 77 ASN A N 1
ATOM 620 C CA . ASN A 1 77 ? -5.225 -7.599 -2.684 1.00 97.69 77 ASN A CA 1
ATOM 621 C C . ASN A 1 77 ? -5.088 -9.045 -2.174 1.00 97.69 77 ASN A C 1
ATOM 623 O O . ASN A 1 77 ? -5.176 -9.975 -2.966 1.00 97.69 77 ASN A O 1
ATOM 627 N N . THR A 1 78 ? -4.803 -9.236 -0.882 1.00 98.25 78 THR A N 1
ATOM 628 C CA . THR A 1 78 ? -4.667 -10.563 -0.260 1.00 98.25 78 THR A CA 1
ATOM 629 C C . THR A 1 78 ? -5.950 -11.051 0.409 1.00 98.25 78 THR A C 1
ATOM 631 O O . THR A 1 78 ? -5.976 -12.154 0.952 1.00 98.25 78 THR A O 1
ATOM 634 N N . TYR A 1 79 ? -6.989 -10.219 0.433 1.00 97.81 79 TYR A N 1
ATOM 635 C CA . TYR A 1 79 ? -8.270 -10.562 1.031 1.00 97.81 79 TYR A CA 1
ATOM 636 C C . TYR A 1 79 ? -9.127 -11.358 0.048 1.00 97.81 79 TYR A C 1
ATOM 638 O O . TYR A 1 79 ? -8.974 -11.239 -1.167 1.00 97.81 79 TYR A O 1
ATOM 646 N N . ASP A 1 80 ? -10.041 -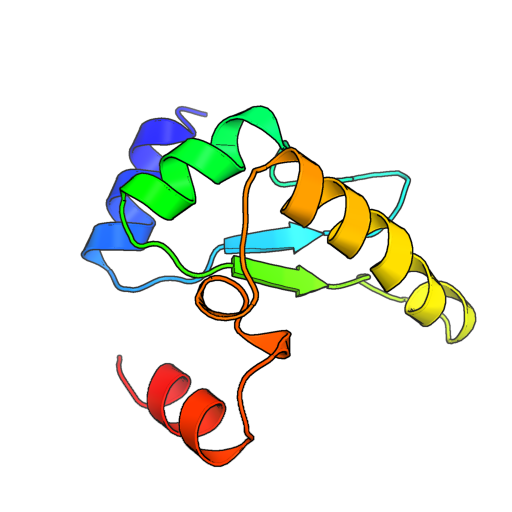12.153 0.593 1.00 97.88 80 ASP A N 1
ATOM 647 C CA . ASP A 1 80 ? -11.133 -12.748 -0.167 1.00 97.88 80 ASP A CA 1
ATOM 648 C C . ASP A 1 80 ? -12.122 -11.682 -0.672 1.00 97.88 80 ASP A C 1
ATOM 650 O O . ASP A 1 80 ? -12.146 -10.538 -0.203 1.00 97.88 80 ASP A O 1
ATOM 654 N N . GLU A 1 81 ? -12.937 -12.074 -1.649 1.00 96.56 81 GLU A N 1
ATOM 655 C CA . GLU A 1 81 ? -13.910 -11.203 -2.311 1.00 96.56 81 GLU A CA 1
ATOM 656 C C . GLU A 1 81 ? -14.911 -10.582 -1.327 1.00 96.56 81 GLU A C 1
ATOM 658 O O . GLU A 1 81 ? -15.124 -9.367 -1.367 1.00 96.56 81 GLU A O 1
ATOM 663 N N . ASP A 1 82 ? -15.465 -11.378 -0.407 1.00 96.62 82 ASP A N 1
ATOM 664 C CA . ASP A 1 82 ? -16.467 -10.919 0.560 1.00 96.62 82 ASP A CA 1
ATOM 665 C C . ASP A 1 82 ? -15.897 -9.811 1.448 1.00 96.62 82 ASP A C 1
ATOM 667 O O . ASP A 1 82 ? -16.507 -8.755 1.642 1.00 96.62 82 ASP A O 1
ATOM 671 N N . LYS A 1 83 ? -14.676 -10.001 1.950 1.00 95.50 83 LYS A N 1
ATOM 672 C CA . LYS A 1 83 ? -13.998 -9.006 2.775 1.00 95.50 83 LYS A CA 1
ATOM 673 C C . LYS A 1 83 ? -13.694 -7.723 2.005 1.00 95.50 83 LYS A C 1
ATOM 675 O O . LYS A 1 83 ? -13.825 -6.638 2.575 1.00 95.50 83 LYS A O 1
ATOM 680 N N . VAL A 1 84 ? -13.290 -7.815 0.737 1.00 95.25 84 VAL A N 1
ATOM 681 C CA . VAL A 1 84 ? -13.088 -6.632 -0.119 1.00 95.25 84 VAL A CA 1
ATOM 682 C C . VAL A 1 84 ? -14.410 -5.893 -0.324 1.00 95.25 84 VAL A C 1
ATOM 684 O O . VAL A 1 84 ? -14.467 -4.671 -0.165 1.00 95.25 84 VAL A O 1
ATOM 687 N N . TYR A 1 85 ? -15.486 -6.621 -0.608 1.00 95.00 85 TYR A N 1
ATOM 688 C CA . TYR A 1 85 ? -16.815 -6.055 -0.806 1.00 95.00 85 TYR A CA 1
ATOM 689 C C . TYR A 1 85 ? -17.328 -5.318 0.441 1.00 95.00 85 TYR A C 1
ATOM 691 O O . TYR A 1 85 ? -17.817 -4.188 0.352 1.00 95.00 85 TYR A O 1
ATOM 699 N N . GLU A 1 86 ? -17.134 -5.899 1.625 1.00 94.56 86 GLU A N 1
ATOM 700 C CA . GLU A 1 86 ? -17.504 -5.273 2.896 1.00 94.56 86 GLU A CA 1
ATOM 701 C C . GLU A 1 86 ? -16.694 -4.009 3.211 1.00 94.56 86 GLU A C 1
ATOM 703 O O . GLU A 1 86 ? -17.222 -3.080 3.826 1.00 94.56 86 GLU A O 1
ATOM 708 N N . ILE A 1 87 ? -15.433 -3.928 2.771 1.00 92.19 87 ILE A N 1
ATOM 709 C CA . ILE A 1 87 ? -14.622 -2.710 2.914 1.00 92.19 87 ILE A CA 1
ATOM 710 C C . ILE A 1 87 ? -15.210 -1.569 2.080 1.00 92.19 87 ILE A C 1
ATOM 712 O O . ILE A 1 87 ? -15.357 -0.463 2.595 1.00 92.19 87 ILE A O 1
ATOM 716 N N . PHE A 1 88 ? -15.591 -1.826 0.826 1.00 90.62 88 PHE A N 1
ATOM 717 C CA . PHE A 1 88 ? -16.098 -0.785 -0.076 1.00 90.62 88 PHE A CA 1
ATOM 718 C C . PHE A 1 88 ? -17.562 -0.391 0.168 1.00 90.62 88 PHE A C 1
ATOM 720 O O . PHE A 1 88 ? -17.983 0.686 -0.251 1.00 90.62 88 PHE A O 1
ATOM 727 N N . LYS A 1 89 ? -18.343 -1.214 0.875 1.00 91.81 89 LYS A N 1
ATOM 728 C CA . LYS A 1 89 ? -19.693 -0.845 1.336 1.00 91.81 89 LYS A CA 1
ATOM 729 C C . LYS A 1 89 ? -19.698 0.238 2.413 1.00 91.81 89 LYS A C 1
ATOM 731 O O . LYS A 1 89 ? -20.678 0.975 2.539 1.00 91.81 89 LYS A O 1
ATOM 736 N N . ARG A 1 90 ? -18.653 0.290 3.238 1.00 75.06 90 ARG A N 1
ATOM 737 C CA . ARG A 1 90 ? -18.541 1.242 4.348 1.00 75.06 90 ARG A CA 1
ATOM 738 C C . ARG A 1 90 ? -18.178 2.612 3.758 1.00 75.06 90 ARG A C 1
ATOM 740 O O . ARG A 1 90 ? -17.152 2.733 3.097 1.00 75.06 90 ARG A O 1
ATOM 747 N N . LYS A 1 91 ? -19.053 3.611 3.931 1.00 55.28 91 LYS A N 1
ATOM 748 C CA . LYS A 1 91 ? -18.849 4.986 3.431 1.00 55.28 91 LYS A CA 1
ATOM 749 C C . LYS A 1 91 ? -17.776 5.729 4.227 1.00 55.28 91 LYS A C 1
ATOM 751 O O . LYS A 1 91 ? -17.892 5.703 5.470 1.00 55.28 91 LYS A O 1
#

Organism: NCBI:txid1122953

Sequence (91 aa):
LDVYRVIDACAEYNKIIEINSNPHRLDIDWRYIKYAKEKGVKLAICPDAHRVEGLQDVKYGIGIARKGWLEAKDVINTYDEDKVYEIFKRK